Protein AF-M9RD17-F1 (afdb_monomer_lite)

Radius of gyration: 13.35 Å; chains: 1; bounding box: 34×14×39 Å

Secondary structure (DSSP, 8-state):
-THHHHHHHHHHHHHHHHHHHTT--GGGGGGGGSTTHHHHHHHHHHHHTT---BTTB-

pLDDT: mean 76.88, std 6.75, range [59.44, 87.44]

Foldseek 3Di:
DCVVVVVLCVVLVVLLVVCVVLVHDNVLSVLSVDVCSSVVSVVCSVCSVVDDDPPVHD

Organism: NCBI:txid391626

Sequence (58 aa):
MGWYIVFGVLFVVPLWQMVPNYRLPQWAALIALIPFGIFVLLWVMAFRDKITIPGIDK

Structure (mmCIF, N/CA/C/O backbone):
data_AF-M9RD17-F1
#
_entry.id   AF-M9RD17-F1
#
loop_
_atom_site.group_PDB
_atom_site.id
_atom_site.type_symbol
_atom_site.label_atom_id
_atom_site.label_alt_id
_atom_site.label_comp_id
_atom_site.label_asym_id
_atom_site.label_entity_id
_atom_site.label_seq_id
_atom_site.pdbx_PDB_ins_code
_atom_site.Cartn_x
_atom_site.Cartn_y
_atom_site.Cartn_z
_atom_site.occupancy
_atom_site.B_iso_or_equiv
_atom_site.auth_seq_id
_atom_site.auth_comp_id
_atom_site.auth_asym_id
_atom_site.auth_atom_id
_atom_site.pdbx_PDB_model_num
ATOM 1 N N . MET A 1 1 ? 14.284 -3.893 -21.161 1.00 68.81 1 MET A N 1
ATOM 2 C CA . MET A 1 1 ? 14.220 -2.753 -20.214 1.00 68.81 1 MET A CA 1
ATOM 3 C C . MET A 1 1 ? 12.877 -2.632 -19.477 1.00 68.81 1 MET A C 1
ATOM 5 O O . MET A 1 1 ? 12.862 -2.028 -18.417 1.00 68.81 1 MET A O 1
ATOM 9 N N . GLY A 1 2 ? 11.771 -3.239 -19.941 1.00 79.88 2 GLY A N 1
ATOM 10 C CA . GLY A 1 2 ? 10.458 -3.156 -19.264 1.00 79.88 2 GLY A CA 1
ATOM 11 C C . GLY A 1 2 ? 10.250 -4.043 -18.022 1.00 79.88 2 GLY A C 1
ATOM 12 O O . GLY A 1 2 ? 9.206 -3.953 -17.385 1.00 79.88 2 GLY A O 1
ATOM 13 N N . TRP A 1 3 ? 11.220 -4.886 -17.649 1.00 82.38 3 TRP A N 1
ATOM 14 C CA . TRP A 1 3 ? 11.080 -5.843 -16.540 1.00 82.38 3 TRP A CA 1
ATOM 15 C C . TRP A 1 3 ? 10.792 -5.189 -15.183 1.00 82.38 3 TRP A C 1
ATOM 17 O O . TRP A 1 3 ? 10.034 -5.742 -14.395 1.00 82.38 3 TRP A O 1
ATOM 27 N N . TYR A 1 4 ? 11.315 -3.988 -14.930 1.00 83.00 4 TYR A N 1
ATOM 28 C CA . TYR A 1 4 ? 11.071 -3.255 -13.683 1.00 83.00 4 TYR A CA 1
ATOM 29 C C . TYR A 1 4 ? 9.591 -2.925 -13.455 1.00 83.00 4 TYR A C 1
ATOM 31 O O . TYR A 1 4 ? 9.130 -2.935 -12.317 1.00 83.00 4 TYR A O 1
ATOM 39 N N . ILE A 1 5 ? 8.829 -2.696 -14.529 1.00 84.62 5 ILE A N 1
ATOM 40 C CA . ILE A 1 5 ? 7.389 -2.424 -14.448 1.00 84.62 5 ILE A CA 1
ATOM 41 C C . ILE A 1 5 ? 6.648 -3.696 -14.038 1.00 84.62 5 ILE A C 1
ATOM 43 O O . ILE A 1 5 ? 5.796 -3.654 -13.158 1.00 84.62 5 ILE A O 1
ATOM 47 N N . VAL A 1 6 ? 7.020 -4.838 -14.621 1.00 87.44 6 VAL A N 1
ATOM 48 C CA . VAL A 1 6 ? 6.421 -6.141 -14.299 1.00 87.44 6 VAL A CA 1
ATOM 49 C C . VAL A 1 6 ? 6.641 -6.486 -12.826 1.00 87.44 6 VAL A C 1
ATOM 51 O O . VAL A 1 6 ? 5.692 -6.840 -12.129 1.00 87.44 6 VAL A O 1
ATOM 54 N N . PHE A 1 7 ? 7.868 -6.313 -12.326 1.00 85.69 7 PHE A N 1
ATOM 55 C CA . PHE A 1 7 ? 8.165 -6.515 -10.907 1.00 85.69 7 PHE A CA 1
ATOM 56 C C . PHE A 1 7 ? 7.410 -5.528 -10.010 1.00 85.69 7 PHE A C 1
ATOM 58 O O . PHE A 1 7 ? 6.828 -5.949 -9.016 1.00 85.69 7 PHE A O 1
ATOM 65 N N . GLY A 1 8 ? 7.345 -4.242 -10.369 1.00 85.12 8 GLY A N 1
ATOM 66 C CA . GLY A 1 8 ? 6.582 -3.252 -9.602 1.00 85.12 8 GLY A CA 1
ATOM 67 C C . GLY A 1 8 ? 5.098 -3.610 -9.493 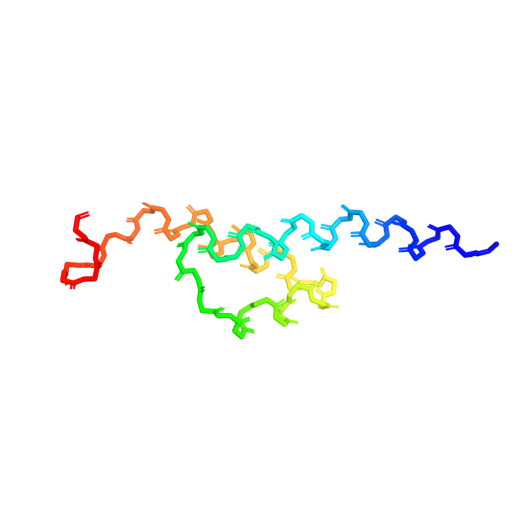1.00 85.12 8 GLY A C 1
ATOM 68 O O . GLY A 1 8 ? 4.530 -3.585 -8.404 1.00 85.12 8 GLY A O 1
ATOM 69 N N . VAL A 1 9 ? 4.483 -4.029 -10.601 1.00 86.19 9 VAL A N 1
ATOM 70 C CA . VAL A 1 9 ? 3.077 -4.458 -10.636 1.00 86.19 9 VAL A CA 1
ATOM 71 C C . VAL A 1 9 ? 2.851 -5.690 -9.755 1.00 86.19 9 VAL A C 1
ATOM 73 O O . VAL A 1 9 ? 1.889 -5.709 -8.991 1.00 86.19 9 VAL A O 1
ATOM 76 N N . LEU A 1 10 ? 3.751 -6.679 -9.785 1.00 86.50 10 LEU A N 1
ATOM 77 C CA . LEU A 1 10 ? 3.648 -7.876 -8.938 1.00 86.50 10 LEU A CA 1
ATOM 78 C C . LEU A 1 10 ? 3.721 -7.574 -7.435 1.00 86.50 10 LEU A C 1
ATOM 80 O O . LEU A 1 10 ? 3.170 -8.338 -6.652 1.00 86.50 10 LEU A O 1
ATOM 84 N N . PHE A 1 11 ? 4.359 -6.476 -7.024 1.00 81.25 11 PHE A N 1
ATOM 85 C CA . PHE A 1 11 ? 4.365 -6.036 -5.626 1.00 81.25 11 PHE A CA 1
ATOM 86 C C . PHE A 1 11 ? 3.148 -5.166 -5.277 1.00 81.25 11 PHE A C 1
ATOM 88 O O . PHE A 1 11 ? 2.532 -5.361 -4.232 1.00 81.25 11 PHE A O 1
ATOM 95 N N . VAL A 1 12 ? 2.774 -4.219 -6.144 1.00 81.00 12 VAL A N 1
ATOM 96 C CA . VAL A 1 12 ? 1.717 -3.226 -5.862 1.00 81.00 12 VAL A CA 1
ATOM 97 C C . VAL A 1 12 ? 0.310 -3.826 -5.951 1.00 81.00 12 VAL A C 1
ATOM 99 O O . VAL A 1 12 ? -0.544 -3.525 -5.117 1.00 81.00 12 VAL A O 1
ATOM 102 N N . VAL A 1 13 ? 0.053 -4.698 -6.929 1.00 85.00 13 VAL A N 1
ATOM 103 C CA . VAL A 1 13 ? -1.273 -5.306 -7.143 1.00 85.00 13 VAL A CA 1
ATOM 104 C C . VAL A 1 13 ? -1.764 -6.125 -5.942 1.00 85.00 13 VAL A C 1
ATOM 106 O O . VAL A 1 13 ? -2.881 -5.863 -5.490 1.00 85.00 13 VAL A O 1
ATOM 109 N N . PRO A 1 14 ? -0.992 -7.075 -5.374 1.00 81.81 14 PRO A N 1
ATOM 110 C CA . PRO A 1 14 ? -1.458 -7.825 -4.208 1.00 81.81 14 PRO A CA 1
ATOM 111 C C . PRO A 1 14 ? -1.708 -6.918 -2.997 1.00 81.81 14 PRO A C 1
ATOM 113 O O . PRO A 1 14 ? -2.679 -7.132 -2.274 1.00 81.81 14 PRO A O 1
ATOM 116 N N . LEU A 1 15 ? -0.916 -5.854 -2.819 1.00 79.44 15 LEU A N 1
ATOM 117 C CA . LEU A 1 15 ? -1.152 -4.847 -1.780 1.00 79.44 15 LEU A CA 1
ATOM 118 C C . LEU A 1 15 ? -2.499 -4.135 -1.964 1.00 79.44 15 LEU A C 1
ATOM 120 O O . LEU A 1 15 ? -3.240 -3.985 -0.993 1.00 79.44 15 LEU A O 1
ATOM 124 N N . TRP A 1 16 ? -2.867 -3.751 -3.190 1.00 79.38 16 TRP A N 1
ATOM 125 C CA . TRP A 1 16 ? -4.181 -3.160 -3.476 1.00 79.38 16 TRP A CA 1
ATOM 126 C C . TRP A 1 16 ? -5.348 -4.096 -3.200 1.00 79.38 16 TRP A C 1
ATOM 128 O O . TRP A 1 16 ? -6.381 -3.637 -2.717 1.00 79.38 16 TRP A O 1
ATOM 138 N N . GLN A 1 17 ? -5.190 -5.393 -3.458 1.00 79.38 17 GLN A N 1
ATOM 139 C CA . GLN A 1 17 ? -6.233 -6.372 -3.151 1.00 79.38 17 GLN A CA 1
ATOM 140 C C . GLN A 1 17 ? -6.385 -6.624 -1.647 1.00 79.38 17 GLN A C 1
ATOM 142 O O . GLN A 1 17 ? -7.473 -6.976 -1.193 1.00 79.38 17 GLN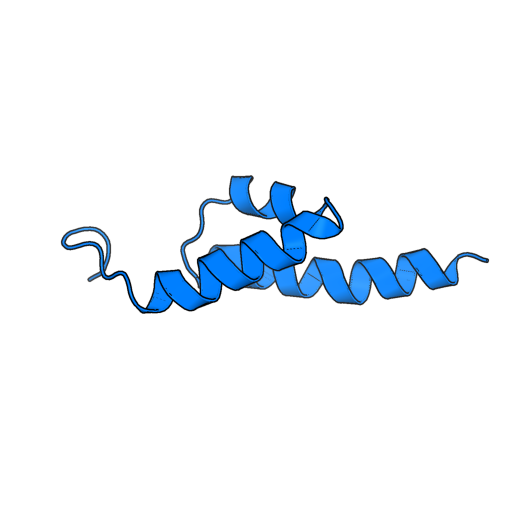 A O 1
ATOM 147 N N . MET A 1 18 ? -5.335 -6.400 -0.854 1.00 77.12 18 MET A N 1
ATOM 148 C CA . MET A 1 18 ? -5.408 -6.497 0.605 1.00 77.12 18 MET A CA 1
ATOM 149 C C . MET A 1 18 ? -6.204 -5.339 1.224 1.00 77.12 18 MET A C 1
ATOM 151 O O . MET A 1 18 ? -6.966 -5.567 2.159 1.00 77.12 18 MET A O 1
ATOM 155 N N . VAL A 1 19 ? -6.104 -4.115 0.688 1.00 75.69 19 VAL A N 1
ATOM 156 C CA . VAL A 1 19 ? -6.806 -2.913 1.202 1.00 75.69 19 VAL A CA 1
ATOM 157 C C . VAL A 1 19 ? -8.296 -3.156 1.521 1.00 75.69 19 VAL A C 1
ATOM 159 O O . VAL A 1 19 ? -8.681 -3.003 2.686 1.00 75.69 19 VAL A O 1
ATOM 162 N N . PRO A 1 20 ? -9.143 -3.582 0.565 1.00 69.81 20 PRO A N 1
ATOM 163 C CA . PRO A 1 20 ? -10.563 -3.805 0.828 1.00 69.81 20 PRO A CA 1
ATOM 164 C C . PRO A 1 20 ? -10.818 -4.956 1.811 1.00 69.81 20 PRO A C 1
ATOM 166 O O . PRO A 1 20 ? -11.735 -4.855 2.624 1.00 69.81 20 PRO A O 1
ATOM 169 N N . ASN A 1 21 ? -9.989 -6.007 1.804 1.00 74.62 21 ASN A N 1
ATOM 170 C CA . ASN A 1 21 ? -10.132 -7.147 2.720 1.00 74.62 21 ASN A CA 1
ATOM 171 C C . ASN A 1 21 ? -9.923 -6.750 4.180 1.00 74.62 21 ASN A C 1
ATOM 173 O O . ASN A 1 21 ? -10.576 -7.291 5.067 1.00 74.62 21 ASN A O 1
ATOM 177 N N . TYR A 1 22 ? -9.079 -5.752 4.436 1.00 73.81 22 TYR A N 1
ATOM 178 C CA . TYR A 1 22 ? -8.925 -5.218 5.780 1.00 73.81 22 TYR A CA 1
ATOM 179 C C . TYR A 1 22 ? -10.060 -4.259 6.171 1.00 73.81 22 TYR A C 1
ATOM 181 O O . TYR A 1 22 ? -10.024 -3.767 7.287 1.00 73.81 22 TYR A O 1
ATOM 189 N N . ARG A 1 23 ? -11.068 -3.960 5.335 1.00 73.06 23 ARG A N 1
ATOM 190 C CA . ARG A 1 23 ? -12.038 -2.843 5.487 1.00 73.06 23 ARG A CA 1
ATOM 191 C C . ARG A 1 23 ? -11.414 -1.441 5.324 1.00 73.06 23 ARG A C 1
ATOM 193 O O . ARG A 1 23 ? -12.000 -0.457 5.779 1.00 73.06 23 ARG A O 1
ATOM 200 N N . LEU A 1 24 ? -10.196 -1.329 4.772 1.00 73.56 24 LEU A N 1
ATOM 201 C CA . LEU A 1 24 ? -9.595 -0.011 4.538 1.00 73.56 24 LEU A CA 1
ATOM 202 C C . LEU A 1 24 ? -10.415 0.732 3.480 1.00 73.56 24 LEU A C 1
ATOM 204 O O . LEU A 1 24 ? -10.928 0.109 2.548 1.00 73.56 24 LEU A O 1
ATOM 208 N N . PRO A 1 25 ? -10.517 2.063 3.579 1.00 73.00 25 PRO A N 1
ATOM 209 C CA . PRO A 1 25 ? -11.215 2.823 2.567 1.00 73.00 25 PRO A CA 1
ATOM 210 C C . PRO A 1 25 ? -10.491 2.752 1.217 1.00 73.00 25 PRO A C 1
ATOM 212 O O . PRO A 1 25 ? -9.263 2.778 1.151 1.00 73.00 25 PRO A O 1
ATOM 215 N N . GLN A 1 26 ? -11.256 2.714 0.125 1.00 71.44 26 GLN A N 1
ATOM 216 C CA . GLN A 1 26 ? -10.736 2.484 -1.229 1.00 71.44 26 GLN A CA 1
ATOM 217 C C . GLN A 1 26 ? -9.718 3.549 -1.683 1.00 71.44 26 GLN A C 1
ATOM 219 O O . GLN A 1 26 ? -8.808 3.245 -2.449 1.00 71.44 26 GLN A O 1
ATOM 224 N N . TRP A 1 27 ? -9.796 4.776 -1.155 1.00 76.00 27 TRP A N 1
ATOM 225 C CA . TRP A 1 27 ? -8.798 5.826 -1.399 1.00 76.00 27 TRP A CA 1
ATOM 226 C C . TRP A 1 27 ? -7.429 5.534 -0.766 1.00 76.00 27 TRP A C 1
ATOM 228 O O . TRP A 1 27 ? -6.422 6.032 -1.264 1.00 76.00 27 TRP A O 1
ATOM 238 N N . ALA A 1 28 ? -7.351 4.699 0.279 1.00 75.81 28 ALA A N 1
ATOM 239 C CA . ALA A 1 28 ? -6.081 4.293 0.887 1.00 75.81 28 ALA A CA 1
ATOM 240 C C . ALA A 1 28 ? -5.231 3.435 -0.063 1.00 75.81 28 ALA A C 1
ATOM 242 O O . ALA A 1 28 ? -4.012 3.403 0.078 1.00 75.81 28 ALA A O 1
ATOM 243 N N . ALA A 1 29 ? -5.842 2.807 -1.074 1.00 73.81 29 ALA A N 1
ATOM 244 C CA . ALA A 1 29 ? -5.114 2.128 -2.139 1.00 73.81 29 ALA A CA 1
ATOM 245 C C . ALA A 1 29 ? -4.165 3.092 -2.874 1.00 73.81 29 ALA A C 1
ATOM 247 O O . ALA A 1 29 ? -3.035 2.723 -3.173 1.00 73.81 29 ALA A O 1
ATOM 248 N N . LEU A 1 30 ? -4.539 4.360 -3.077 1.00 79.31 30 LEU A N 1
ATOM 249 C CA . LEU A 1 30 ? -3.697 5.337 -3.785 1.00 79.31 30 LEU A CA 1
ATOM 250 C C . LEU A 1 30 ? -2.332 5.557 -3.113 1.00 79.31 30 LEU A C 1
ATOM 252 O O . LEU A 1 30 ? -1.355 5.870 -3.790 1.00 79.31 30 LEU A O 1
ATOM 256 N N . ILE A 1 31 ? -2.241 5.321 -1.803 1.00 79.44 31 ILE A N 1
ATOM 257 C CA . ILE A 1 31 ? -0.994 5.420 -1.041 1.00 79.44 31 ILE A CA 1
ATOM 258 C C . ILE A 1 31 ? 0.013 4.353 -1.511 1.00 79.44 31 ILE A C 1
ATOM 260 O O . ILE A 1 31 ? 1.206 4.630 -1.549 1.00 79.44 31 ILE A O 1
ATOM 264 N N . ALA A 1 32 ? -0.439 3.179 -1.973 1.00 73.25 32 ALA A N 1
ATOM 265 C CA . ALA A 1 32 ? 0.439 2.100 -2.449 1.00 73.25 32 ALA A CA 1
ATOM 266 C C . ALA A 1 32 ? 1.176 2.439 -3.757 1.00 73.25 32 ALA A C 1
ATOM 268 O O . ALA A 1 32 ? 2.147 1.772 -4.105 1.00 73.25 32 ALA A O 1
ATOM 269 N N . LEU A 1 33 ? 0.716 3.464 -4.483 1.00 78.06 33 LEU A N 1
ATOM 270 C CA . LEU A 1 33 ? 1.353 3.933 -5.714 1.00 78.06 33 LEU A CA 1
ATOM 271 C C . LEU A 1 33 ? 2.684 4.655 -5.429 1.00 78.06 33 LEU A C 1
ATOM 273 O O . LEU A 1 33 ? 3.532 4.785 -6.310 1.00 78.06 33 LEU A O 1
ATOM 277 N N . ILE A 1 34 ? 2.865 5.131 -4.195 1.00 82.62 34 ILE A N 1
ATOM 278 C CA . ILE A 1 34 ? 4.080 5.797 -3.735 1.00 82.62 34 ILE A CA 1
ATOM 279 C C . ILE A 1 34 ? 5.023 4.717 -3.184 1.00 82.62 34 ILE A C 1
ATOM 281 O O . ILE A 1 34 ? 4.604 3.962 -2.305 1.00 82.62 34 ILE A O 1
ATOM 285 N N . PRO A 1 35 ? 6.307 4.662 -3.594 1.00 71.94 35 PRO A N 1
ATOM 286 C CA . PRO A 1 35 ? 7.250 3.641 -3.121 1.00 71.94 35 PRO A CA 1
ATOM 287 C C . PRO A 1 35 ? 7.328 3.547 -1.588 1.00 71.94 35 PRO A C 1
ATOM 289 O O . PRO A 1 35 ? 7.376 2.460 -1.022 1.00 71.94 35 PRO A O 1
ATOM 292 N N . PHE A 1 36 ? 7.267 4.694 -0.904 1.00 79.00 36 PHE A N 1
ATOM 293 C CA . PHE A 1 36 ? 7.223 4.771 0.560 1.00 79.00 36 PHE A CA 1
ATOM 294 C C . PHE A 1 36 ? 5.849 4.479 1.167 1.00 79.00 36 PHE A C 1
ATOM 296 O O . PHE A 1 36 ? 5.756 4.093 2.331 1.00 79.00 36 PHE A O 1
ATOM 303 N N . GLY A 1 37 ? 4.775 4.641 0.400 1.00 80.50 37 GLY A N 1
ATOM 304 C CA . GLY A 1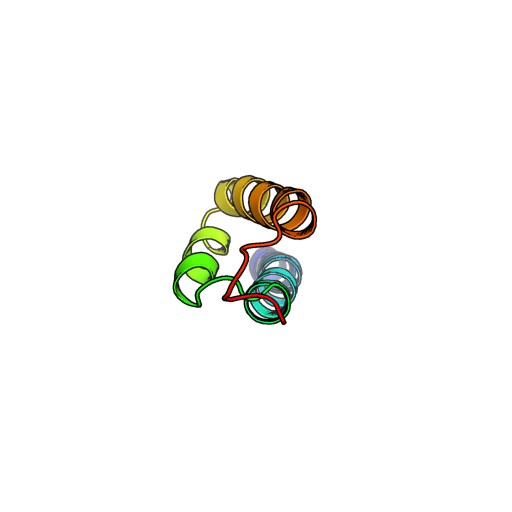 37 ? 3.424 4.396 0.880 1.00 80.50 37 GLY A CA 1
ATOM 305 C C . GLY A 1 37 ? 3.146 2.922 1.166 1.00 80.50 37 GLY A C 1
ATOM 306 O O . GLY A 1 37 ? 2.288 2.631 1.993 1.00 80.50 37 GLY A O 1
ATOM 307 N N . ILE A 1 38 ? 3.932 2.000 0.595 1.00 79.44 38 ILE A N 1
ATOM 308 C CA . ILE A 1 38 ? 3.910 0.572 0.947 1.00 79.44 38 ILE A CA 1
ATOM 309 C C . ILE A 1 38 ? 4.190 0.370 2.442 1.00 79.44 38 ILE A C 1
ATOM 311 O O . ILE A 1 38 ? 3.435 -0.329 3.112 1.00 79.44 38 ILE A O 1
ATOM 315 N N . PHE A 1 39 ? 5.221 1.020 2.992 1.00 83.31 39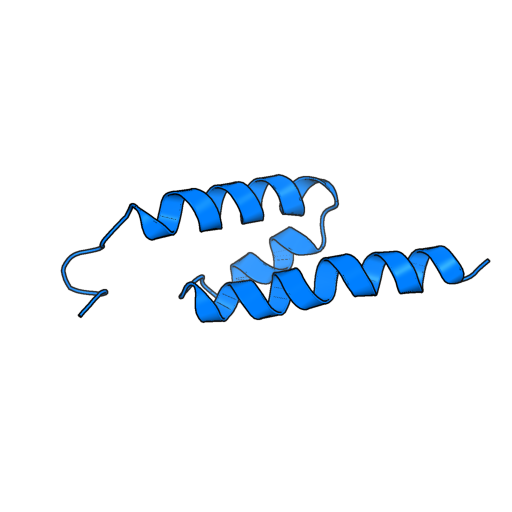 PHE A N 1
ATOM 316 C CA . PHE A 1 39 ? 5.544 0.916 4.420 1.00 83.31 39 PHE A CA 1
ATOM 317 C C . PHE A 1 39 ? 4.412 1.454 5.300 1.00 83.31 39 PHE A C 1
ATOM 319 O O . PHE A 1 39 ? 4.077 0.849 6.317 1.00 83.31 39 PHE A O 1
ATOM 326 N N . VAL A 1 40 ? 3.785 2.556 4.881 1.00 82.75 40 VAL A N 1
ATOM 327 C CA . VAL A 1 40 ? 2.641 3.154 5.584 1.00 82.75 40 VAL A CA 1
ATOM 328 C C . VAL A 1 40 ? 1.429 2.224 5.543 1.00 82.75 40 VAL A C 1
ATOM 330 O O . VAL A 1 40 ? 0.799 2.002 6.570 1.00 82.75 40 VAL A O 1
ATOM 333 N N . LEU A 1 41 ? 1.111 1.638 4.388 1.00 80.62 41 LEU A N 1
ATOM 334 C CA . LEU A 1 41 ? -0.004 0.700 4.231 1.00 80.62 41 LEU A CA 1
ATOM 335 C C . LEU A 1 41 ? 0.187 -0.570 5.052 1.00 80.62 41 LEU A C 1
ATOM 337 O O . LEU A 1 41 ? -0.753 -1.002 5.716 1.00 80.62 41 LEU A O 1
ATOM 341 N N . LEU A 1 42 ? 1.397 -1.131 5.045 1.00 82.69 42 LEU A N 1
ATOM 342 C CA . LEU A 1 42 ? 1.740 -2.290 5.864 1.00 82.69 42 LEU A CA 1
ATOM 343 C C . LEU A 1 42 ? 1.604 -1.973 7.356 1.00 82.69 42 LEU A C 1
ATOM 345 O O . LEU A 1 42 ? 1.020 -2.768 8.089 1.00 82.69 42 LEU A O 1
ATOM 349 N N . TRP A 1 43 ? 2.065 -0.797 7.796 1.00 83.56 43 TRP A N 1
ATOM 350 C CA . TRP A 1 43 ? 1.851 -0.324 9.166 1.00 83.56 43 TRP A CA 1
ATOM 351 C C . TRP A 1 43 ? 0.354 -0.236 9.468 1.00 83.56 43 TRP A C 1
ATOM 353 O O . TRP A 1 43 ? -0.131 -0.852 10.414 1.00 83.56 43 TRP A O 1
ATOM 363 N N . VAL A 1 44 ? -0.410 0.484 8.651 1.00 81.75 44 VAL A N 1
ATOM 364 C CA . VAL A 1 44 ? -1.844 0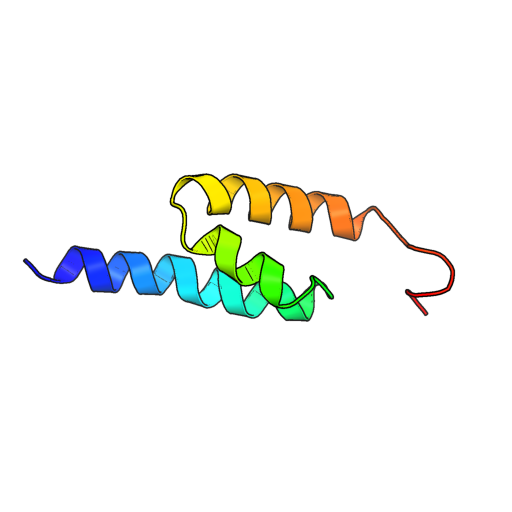.661 8.882 1.00 81.75 44 VAL A CA 1
ATOM 365 C C . VAL A 1 44 ? -2.558 -0.693 8.936 1.00 81.75 44 VAL A C 1
ATOM 367 O O . VAL A 1 44 ? -3.322 -0.910 9.866 1.00 81.75 44 VAL A O 1
ATOM 370 N N . MET A 1 45 ? -2.290 -1.634 8.025 1.00 80.19 45 MET A N 1
ATOM 371 C CA . MET A 1 45 ? -2.885 -2.980 8.066 1.00 80.19 45 MET A CA 1
ATOM 372 C C . MET A 1 45 ? -2.503 -3.749 9.339 1.00 80.19 45 MET A C 1
ATOM 374 O O . MET A 1 45 ? -3.387 -4.278 10.010 1.00 80.19 45 MET A O 1
ATOM 378 N N . ALA A 1 46 ? -1.217 -3.765 9.707 1.00 83.00 46 ALA A N 1
ATOM 379 C CA . ALA A 1 46 ? -0.714 -4.506 10.867 1.00 83.00 46 ALA A CA 1
ATOM 380 C C . ALA A 1 46 ? -1.289 -4.011 12.204 1.00 83.00 46 ALA A C 1
ATOM 382 O O . ALA A 1 46 ? -1.489 -4.795 13.132 1.00 83.00 46 ALA A O 1
ATOM 383 N N . PHE A 1 47 ? -1.554 -2.710 12.318 1.00 80.88 47 PHE A N 1
ATOM 384 C CA . PHE A 1 47 ? -2.115 -2.126 13.535 1.00 80.88 47 PHE A CA 1
ATOM 385 C C . PHE A 1 47 ? -3.637 -2.088 13.527 1.00 80.88 47 PHE A C 1
ATOM 387 O O . PHE A 1 47 ? -4.246 -2.081 14.591 1.00 80.88 47 PHE A O 1
ATOM 394 N N . ARG A 1 48 ? -4.266 -2.096 12.355 1.00 73.50 48 ARG A N 1
ATOM 395 C CA . ARG A 1 48 ? -5.721 -2.023 12.252 1.00 73.50 48 ARG A CA 1
ATOM 396 C C . ARG A 1 48 ? -6.423 -3.313 12.653 1.00 73.50 48 ARG A C 1
ATOM 398 O O . ARG A 1 48 ? -7.513 -3.225 13.193 1.00 73.50 48 ARG A O 1
ATOM 405 N N . ASP A 1 49 ? -5.769 -4.465 12.519 1.00 67.81 49 ASP A N 1
ATOM 406 C CA . ASP A 1 49 ? -6.246 -5.729 13.108 1.00 67.81 49 ASP A CA 1
ATOM 407 C C . ASP A 1 49 ? -6.382 -5.655 14.645 1.00 67.81 49 ASP A C 1
ATOM 409 O O . ASP A 1 49 ? -7.223 -6.309 15.250 1.00 67.81 49 ASP A O 1
ATOM 413 N N . LYS A 1 50 ? -5.595 -4.788 15.296 1.00 68.69 50 LYS A N 1
ATOM 414 C CA . LYS A 1 50 ? -5.649 -4.566 16.750 1.00 68.69 50 LYS A CA 1
ATOM 415 C C . LYS A 1 50 ? -6.675 -3.504 17.164 1.00 68.69 50 LYS A C 1
ATOM 417 O O . LYS A 1 50 ? -6.866 -3.295 18.360 1.00 68.69 50 LYS A O 1
ATOM 422 N N . ILE A 1 51 ? -7.295 -2.806 16.209 1.00 69.31 51 ILE A N 1
ATOM 423 C CA . ILE A 1 51 ? -8.242 -1.714 16.459 1.00 69.31 51 ILE A CA 1
ATOM 424 C C . ILE A 1 51 ? -9.642 -2.207 16.087 1.00 69.31 51 ILE A C 1
ATOM 426 O O . ILE A 1 51 ? -10.069 -2.092 14.943 1.00 69.31 51 ILE A O 1
ATOM 430 N N . THR A 1 52 ? -10.368 -2.739 17.069 1.00 63.66 52 THR A N 1
ATOM 431 C CA . THR A 1 52 ? -11.812 -2.981 16.954 1.00 63.66 52 THR A CA 1
ATOM 432 C C . THR A 1 52 ? -12.547 -1.661 17.173 1.00 63.66 52 THR A C 1
ATOM 434 O O . THR A 1 52 ? -12.448 -1.071 18.251 1.00 63.66 52 THR A O 1
ATOM 437 N N . ILE A 1 53 ? -13.279 -1.182 16.168 1.00 65.44 53 ILE A N 1
ATOM 438 C CA . ILE A 1 53 ? -14.140 -0.003 16.280 1.00 65.44 53 ILE A CA 1
ATOM 439 C C . ILE A 1 53 ? -15.539 -0.482 16.704 1.00 65.44 53 ILE A C 1
ATOM 441 O O . ILE A 1 53 ? -16.271 -1.046 15.877 1.00 65.44 53 ILE A O 1
ATOM 445 N N . PRO A 1 54 ? -15.956 -0.260 17.968 1.00 63.22 54 PRO A N 1
ATOM 446 C CA . PRO A 1 54 ? -17.284 -0.660 18.420 1.00 63.22 54 PRO A CA 1
ATOM 447 C C . PRO A 1 54 ? -18.363 0.050 17.586 1.00 63.22 54 PRO A C 1
ATOM 449 O O . PRO A 1 54 ? -18.404 1.277 17.522 1.00 63.22 54 PRO A O 1
ATOM 452 N N . GLY A 1 55 ? -19.222 -0.733 16.922 1.00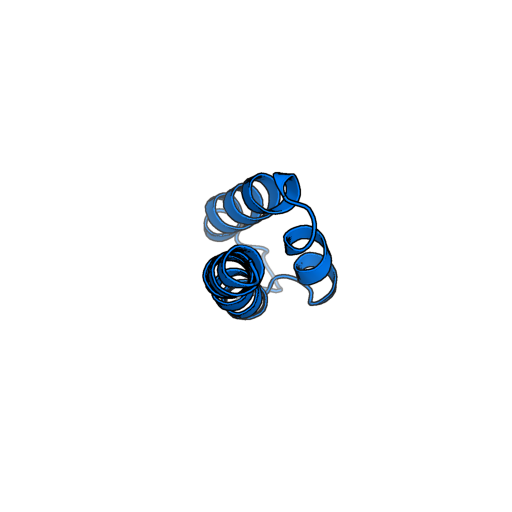 69.19 55 GLY A N 1
ATOM 453 C CA . GLY A 1 55 ? -20.315 -0.242 16.068 1.00 69.19 55 GLY A CA 1
ATOM 454 C C . GLY A 1 55 ? -20.052 -0.253 14.551 1.00 69.19 55 GLY A C 1
ATOM 455 O O . GLY A 1 55 ? -21.004 -0.113 13.788 1.00 69.19 55 GLY A O 1
ATOM 456 N N . ILE A 1 56 ? -18.808 -0.469 14.103 1.00 70.19 56 ILE A N 1
ATOM 457 C CA . ILE A 1 56 ? -18.449 -0.768 12.695 1.00 70.19 56 ILE A CA 1
ATOM 458 C C . ILE A 1 56 ? -18.123 -2.255 12.541 1.00 70.19 56 ILE A C 1
ATOM 460 O O . ILE A 1 56 ? -18.529 -2.900 11.569 1.00 70.19 56 ILE A O 1
ATOM 464 N N . ASP A 1 57 ? -17.408 -2.801 13.520 1.00 61.66 57 ASP A N 1
ATOM 465 C CA . ASP A 1 57 ? -17.022 -4.199 13.555 1.00 61.66 57 ASP A CA 1
ATOM 466 C C . ASP A 1 57 ? -18.081 -4.990 14.346 1.00 61.66 57 ASP A C 1
ATOM 468 O O . ASP A 1 57 ? -18.219 -4.819 15.556 1.00 61.66 57 ASP A O 1
ATOM 472 N N . LYS A 1 58 ? -18.897 -5.777 13.628 1.00 59.44 58 LYS A N 1
ATOM 473 C CA . LYS A 1 58 ? -19.781 -6.810 14.197 1.00 59.44 58 LYS A CA 1
ATOM 474 C C . LYS A 1 58 ? -18.987 -8.042 14.594 1.00 59.44 58 LYS A C 1
ATOM 476 O O . LYS A 1 58 ? -18.106 -8.417 13.786 1.00 59.44 58 LYS A O 1
#

=== Feature glossary ===
A reading guide for the features in this record.

Start from the sequence.

  · Sequence gives the chain of amino acids in standard one-letter code (A=alanine, C=cysteine, …, Y=tyrosine), read N→C. It is the only feature that is directly encoded by the gene; all structural features are derived from the folded form of this sequence.

Fold it, and you get atomic coordinates and the backbone conformation that goes with them.

  · The mmCIF table is the protein's shape written out atom by atom. For each backbone N, Cα, C, and carbonyl O, it records an (x, y, z) coordinate triple in Å plus the residue type, chain letter, and residue number.

  · Backbone dihedral angles. Every residue except chain termini has a φ (preceding-C → N → Cα → C) and a ψ (N → Cα → C → next-N). They are reported in degrees following the IUPAC sign convention. Secondary structure is essentially a statement about which (φ, ψ) basin each residue occupies.

  · DSSP 8-state secondary structure assigns each residue one of H (α-helix), G (3₁₀-helix), I (π-helix), E (extended β-strand), B (isolated β-bridge), T (hydrogen-bonded turn), S (bend), or '-' (coil). The assignment is computed from backbone hydrogen-bond geometry via the Kabsch–Sander algorithm.

  · P-SEA three-state annotation labels each residue as helix, strand, or coil based purely on the geometry of the Cα trace. It serves as a fallback when the full backbone (and thus DSSP) is unavailable.

Summarize the fold with a handful of shape descriptors and a per-residue structural alphabet.

  · Radius of gyration (Rg) is the root-mean-square distance of Cα atoms from their centroid — a single number for overall size and compactness. A globular domain of N residues has Rg ≈ 2.2·N^0.38 Å; an extended or disordered chain has a much larger Rg. The Cα contact count is the number of residue pairs whose Cα atoms are within 8 Å and are more than four positions apart in sequence — a standard proxy for tertiary packing density. The bounding box is the smallest axis-aligned box enclosing all Cα atoms.

  · Foldseek's 3Di representation compresses backbone geometry into a per-residue letter drawn from a learned twenty-state alphabet. It captures the tertiary interaction pattern around each residue — which residues are packed against it in space, regardless of where they are in sequence.

  · Accessible surface area quantifies burial. A residue with SASA near zero is packed into the hydrophobic core; one with SASA >100 Å² sits on the surface. Computed here via the Shrake–Rupley numerical algorithm with a 1.4 Å probe.

Ask how reliable the model is.

  · For AlphaFold models, the B-factor field carries pLDDT — the model's own estimate of local accuracy on a 0–100 scale. Regions with pLDDT<50 should be treated as essentially unmodeled; they often correspond to intrinsically disordered segments.

  · For experimental (PDB) structures, the B-factor (temperature factor) quantifies the positional spread of each atom in the crystal — a combination of thermal vibration and static disorder — in units of Å². High B-factors mark flexible loops or poorly resolved regions; low B-factors mark the rigid, well-ordered core.

  · PAE(i, j) answers: if I align the predicted and true structures on residue i, how far off (in Å) do I expect residue j to be? A block-diagonal PAE matrix with low values on the blocks and high values off-diagonal is the signature of a multi-domain protein with confidently predicted domains but uncertain inter-domain orientation.

Place it in context: what it resembles, what it is annotated as, and how it looks.

  · Structural nearest neighbors (via Foldseek easy-search vs the PDB). Reported per hit: target PDB id, E-value, and alignment TM-score. A TM-score above ~0.5 is the conventional threshold for 'same fold'.

  · Functional annotations link the protein to curated databases. InterPro entries identify conserved domains and families by matching the sequence against member-database signatures (Pfam, PROSITE, CDD, …). Gene Ontology (GO) terms describe molecular function, biological process, and cellular component in a controlled vocabulary. CATH places the structure in a hierarchical fold classification (Class/Architecture/Topology/Homologous-superfamily). The organism is the source species.

  · Plot images: a contact map (which residues are close in 3D, as an N×N binary image), a Ramachandran scatter (backbone torsion angles, revealing secondary-structure composition at a glance), and — for AlphaFold structures — a PAE heatmap (pairwise prediction confidence).

  · Structure images are PyMOL renders from six orthogonal camera directions. Cartoon representation draws helices as coils and strands as arrows; sticks shows the backbone as bonds; surface shows the solvent-excluded envelope. Rainbow coloring maps sequence position to hue (blue→red, N→C); chain coloring assigns a distinct color per polypeptide.